Protein AF-A0A498MHL8-F1 (afdb_monomer_lite)

Secondary structure (DSSP, 8-state):
-PPP-S---TT----EE-S-EEEEEEPTTSS-EEEEEE--EE--SS--HHHHHHHHHHHHHHHHHHHHHHHHH-TT--

Radius of gyration: 16.21 Å; chains: 1; bounding box: 37×27×48 Å

Structure (mmCIF, N/CA/C/O backbone):
data_AF-A0A498MHL8-F1
#
_entry.id   AF-A0A498MHL8-F1
#
loop_
_atom_site.group_PDB
_atom_site.id
_atom_site.type_symbol
_atom_site.label_atom_id
_atom_site.label_alt_id
_atom_site.label_comp_id
_atom_site.label_asym_id
_atom_site.label_entity_id
_atom_site.label_seq_id
_atom_site.pdbx_PDB_ins_code
_atom_site.Cartn_x
_atom_site.Cartn_y
_atom_site.Cartn_z
_atom_site.occupancy
_atom_site.B_iso_or_equiv
_atom_site.auth_seq_id
_atom_site.auth_comp_id
_atom_site.auth_asym_id
_atom_site.auth_atom_id
_atom_site.pdbx_PDB_model_num
ATOM 1 N N . MET A 1 1 ? 1.640 -14.171 1.157 1.00 85.06 1 MET A N 1
ATOM 2 C CA . MET A 1 1 ? 2.597 -14.202 0.031 1.00 85.06 1 MET A CA 1
ATOM 3 C C . MET A 1 1 ? 1.795 -14.160 -1.260 1.00 85.06 1 MET A C 1
ATOM 5 O O . MET A 1 1 ? 0.689 -14.691 -1.272 1.00 85.06 1 MET A O 1
ATOM 9 N N . SER A 1 2 ? 2.304 -13.504 -2.303 1.00 92.81 2 SER A N 1
ATOM 10 C CA . SER A 1 2 ? 1.732 -13.587 -3.647 1.00 92.81 2 SER A CA 1
ATOM 11 C C . SER A 1 2 ? 1.712 -15.036 -4.104 1.00 92.81 2 SER A C 1
ATOM 13 O O . SER A 1 2 ? 2.721 -15.724 -4.018 1.00 92.81 2 SER A O 1
ATOM 15 N N . VAL A 1 3 ? 0.552 -15.472 -4.571 1.00 92.94 3 VAL A N 1
ATOM 16 C CA . VAL A 1 3 ? 0.365 -16.791 -5.166 1.00 92.94 3 VAL A CA 1
ATOM 17 C C . VAL A 1 3 ? 0.422 -16.669 -6.681 1.00 92.94 3 VAL A C 1
ATOM 19 O O . VAL A 1 3 ? 0.049 -15.628 -7.243 1.00 92.94 3 VAL A O 1
ATOM 22 N N . ASP A 1 4 ? 0.918 -17.716 -7.327 1.00 88.38 4 ASP A N 1
ATOM 23 C CA . ASP A 1 4 ? 0.879 -17.810 -8.777 1.00 88.38 4 ASP A CA 1
ATOM 24 C C . ASP A 1 4 ? -0.566 -18.011 -9.232 1.00 88.38 4 ASP A C 1
ATOM 26 O O . ASP A 1 4 ? -1.347 -18.741 -8.622 1.00 88.38 4 ASP A O 1
ATOM 30 N N . HIS A 1 5 ? -0.921 -17.294 -10.288 1.00 81.31 5 HIS A N 1
ATOM 31 C CA . HIS A 1 5 ? -2.206 -17.387 -10.955 1.00 81.31 5 HIS A CA 1
ATOM 32 C C . HIS A 1 5 ? -1.946 -17.149 -12.440 1.00 81.31 5 HIS A C 1
ATOM 34 O O . HIS A 1 5 ? -1.223 -16.217 -12.793 1.00 81.31 5 HIS A O 1
ATOM 40 N N . ASP A 1 6 ? -2.563 -17.961 -13.296 1.00 78.12 6 ASP A N 1
ATOM 41 C CA . ASP A 1 6 ? -2.350 -17.969 -14.751 1.00 78.12 6 ASP A CA 1
ATOM 42 C C . ASP A 1 6 ? -2.767 -16.678 -15.486 1.00 78.12 6 ASP A C 1
ATOM 44 O O . ASP A 1 6 ? -2.591 -16.565 -16.698 1.00 78.12 6 ASP A O 1
ATOM 48 N N . GLU A 1 7 ? -3.311 -15.680 -14.785 1.00 80.88 7 GLU A N 1
ATOM 49 C CA . GLU A 1 7 ? -3.739 -14.434 -15.408 1.00 80.88 7 GLU A CA 1
ATOM 50 C C . GLU A 1 7 ? -2.558 -13.464 -15.558 1.00 80.88 7 GLU A C 1
ATOM 52 O O . GLU A 1 7 ? -2.039 -12.905 -14.588 1.00 80.88 7 GLU A O 1
ATOM 57 N N . GLN A 1 8 ? -2.160 -13.222 -16.808 1.00 82.69 8 GLN A N 1
ATOM 58 C CA . GLN A 1 8 ? -1.259 -12.132 -17.166 1.00 82.69 8 GLN A CA 1
ATOM 59 C C . GLN A 1 8 ? -2.038 -11.024 -17.871 1.00 82.69 8 GLN A C 1
ATOM 61 O O . GLN A 1 8 ? -2.684 -11.245 -18.894 1.00 82.69 8 GLN A O 1
ATOM 66 N N . LYS A 1 9 ? -1.942 -9.805 -17.336 1.00 89.94 9 LYS A N 1
ATOM 67 C CA . LYS A 1 9 ? -2.604 -8.627 -17.897 1.00 89.94 9 LYS A CA 1
ATOM 68 C C . LYS A 1 9 ? -1.611 -7.778 -18.683 1.00 89.94 9 LYS A C 1
ATOM 70 O O . LYS A 1 9 ? -0.645 -7.262 -18.121 1.00 89.94 9 LYS A O 1
ATOM 75 N N . ALA A 1 10 ? -1.872 -7.595 -19.977 1.00 92.81 10 ALA A N 1
ATOM 76 C CA . ALA A 1 10 ? -1.057 -6.736 -20.832 1.00 92.81 10 ALA A CA 1
ATOM 77 C C . ALA A 1 10 ? -0.974 -5.303 -20.271 1.00 92.81 10 ALA A C 1
ATOM 79 O O . ALA A 1 10 ? -1.974 -4.740 -19.825 1.00 92.81 10 ALA A O 1
ATOM 80 N N . GLY A 1 11 ? 0.229 -4.722 -20.290 1.00 93.44 11 GLY A N 1
ATOM 81 C CA . GLY A 1 11 ? 0.501 -3.384 -19.753 1.00 93.44 11 GLY A CA 1
ATOM 82 C C . GLY A 1 11 ? 0.779 -3.325 -18.246 1.00 93.44 11 GLY A C 1
ATOM 83 O O . GLY A 1 11 ? 1.026 -2.237 -17.733 1.00 93.44 11 GLY A O 1
ATOM 84 N N . PHE A 1 12 ? 0.780 -4.459 -17.536 1.00 93.12 12 PHE A N 1
ATOM 85 C CA . PHE A 1 12 ? 1.091 -4.521 -16.106 1.00 93.12 12 PHE A CA 1
ATOM 86 C C . PHE A 1 12 ? 2.317 -5.394 -15.845 1.00 93.12 12 PHE A C 1
ATOM 88 O O . PHE A 1 12 ? 2.449 -6.492 -16.384 1.00 93.12 12 PHE A O 1
ATOM 95 N N . VAL A 1 13 ? 3.201 -4.926 -14.963 1.00 92.38 13 VAL A N 1
ATOM 96 C CA . VAL A 1 13 ? 4.282 -5.752 -14.417 1.00 92.38 13 VAL A CA 1
ATOM 97 C C . VAL A 1 13 ? 3.719 -6.563 -13.254 1.00 92.38 13 VAL A C 1
ATOM 99 O O . VAL A 1 13 ? 3.180 -6.004 -12.298 1.00 92.38 13 VAL A O 1
ATOM 102 N N . ARG A 1 14 ? 3.849 -7.893 -13.310 1.00 93.06 14 ARG A N 1
ATOM 103 C CA . ARG A 1 14 ? 3.469 -8.776 -12.199 1.00 93.06 14 ARG A CA 1
ATOM 104 C C . ARG A 1 14 ? 4.499 -8.666 -11.074 1.00 93.06 14 ARG A C 1
ATOM 106 O O . ARG A 1 14 ? 5.469 -9.426 -11.047 1.00 93.06 14 ARG A O 1
ATOM 113 N N . GLY A 1 15 ? 4.264 -7.740 -10.146 1.00 92.81 15 GLY A N 1
ATOM 114 C CA . GLY A 1 15 ? 5.000 -7.659 -8.883 1.00 92.81 15 GLY A CA 1
ATOM 115 C C . GLY A 1 15 ? 4.768 -8.888 -7.997 1.00 92.81 15 GLY A C 1
ATOM 116 O O . GLY A 1 15 ? 3.835 -9.670 -8.226 1.00 92.81 15 GLY A O 1
ATOM 117 N N . PHE A 1 16 ? 5.610 -9.055 -6.982 1.00 94.38 16 PHE A N 1
ATOM 118 C CA . PHE A 1 16 ? 5.577 -10.189 -6.063 1.00 94.38 16 PHE A CA 1
ATOM 119 C C . PHE A 1 16 ? 5.657 -9.722 -4.615 1.00 94.38 16 PHE A C 1
ATOM 121 O O . PHE A 1 16 ? 6.645 -9.146 -4.183 1.00 94.38 16 PHE A O 1
ATOM 128 N N . ASN A 1 17 ? 4.615 -10.011 -3.844 1.00 96.19 17 ASN A N 1
ATOM 129 C CA . ASN A 1 1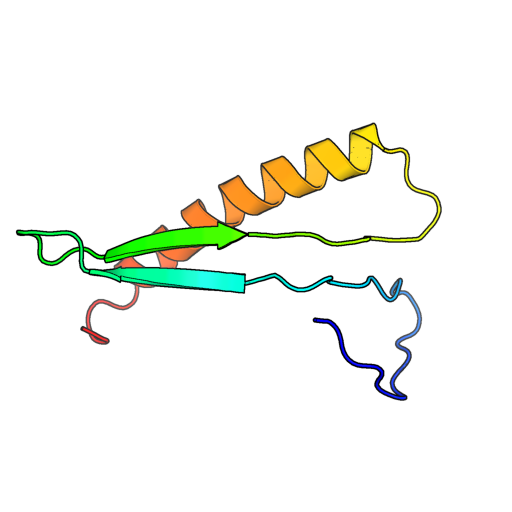7 ? 4.619 -9.793 -2.403 1.00 96.19 17 ASN A CA 1
ATOM 130 C C . ASN A 1 17 ? 5.181 -11.030 -1.698 1.00 96.19 17 ASN A C 1
ATOM 132 O O . ASN A 1 17 ? 4.610 -12.118 -1.801 1.00 96.19 17 ASN A O 1
ATOM 136 N N . HIS A 1 18 ? 6.232 -10.853 -0.909 1.00 96.69 18 HIS A N 1
ATOM 137 C CA . HIS A 1 18 ? 6.678 -11.837 0.079 1.00 96.69 18 HIS A CA 1
ATOM 138 C C . HIS A 1 18 ? 5.620 -11.978 1.201 1.00 96.69 18 HIS A C 1
ATOM 140 O O . HIS A 1 18 ? 4.548 -11.364 1.121 1.00 96.69 18 HIS A O 1
ATOM 146 N N . PRO A 1 19 ? 5.801 -12.831 2.228 1.00 97.25 19 PRO A N 1
ATOM 147 C CA . PRO A 1 19 ? 4.933 -12.814 3.404 1.00 97.25 19 PRO A CA 1
ATOM 148 C C . PRO A 1 19 ? 4.853 -11.403 3.995 1.00 97.25 19 PRO A C 1
ATOM 150 O O . PRO A 1 19 ? 5.843 -10.835 4.439 1.00 97.25 19 PRO A O 1
ATOM 153 N N . CYS A 1 20 ? 3.665 -10.818 3.928 1.00 96.00 20 CYS A N 1
ATOM 154 C CA . CYS A 1 20 ? 3.411 -9.429 4.261 1.00 96.00 20 CYS A CA 1
ATOM 155 C C . CYS A 1 20 ? 1.925 -9.280 4.616 1.00 96.00 20 CYS A C 1
ATOM 157 O O . CYS A 1 20 ? 1.115 -10.144 4.258 1.00 96.00 20 CYS A O 1
ATOM 159 N N . GLY A 1 21 ? 1.547 -8.205 5.301 1.00 95.69 21 GLY A N 1
ATOM 160 C CA . GLY A 1 21 ? 0.161 -7.990 5.699 1.00 95.69 21 GLY A CA 1
ATOM 161 C C . GLY A 1 21 ? -0.011 -6.934 6.780 1.00 95.69 21 GLY A C 1
ATOM 162 O O . GLY A 1 21 ? 0.903 -6.167 7.082 1.00 95.69 21 GLY A O 1
ATOM 163 N N . TRP A 1 22 ? -1.210 -6.923 7.351 1.00 96.62 22 TRP A N 1
ATOM 164 C CA . TRP A 1 22 ? -1.637 -5.964 8.357 1.00 96.62 22 TRP A CA 1
ATOM 165 C C . TRP A 1 22 ? -2.080 -6.685 9.624 1.00 96.62 22 TRP A C 1
ATOM 167 O O . TRP A 1 22 ? -2.814 -7.670 9.558 1.00 96.62 22 TRP A O 1
ATOM 177 N N . PHE A 1 23 ? -1.676 -6.151 10.767 1.00 96.38 23 PHE A N 1
ATOM 178 C CA . PHE A 1 23 ? -2.147 -6.553 12.083 1.00 96.38 23 PHE A CA 1
ATOM 179 C C . PHE A 1 23 ? -2.986 -5.419 12.649 1.00 96.38 23 PHE A C 1
ATOM 181 O O . PHE A 1 23 ? -2.491 -4.304 12.797 1.00 96.38 23 PHE A O 1
ATOM 188 N N . CYS A 1 24 ? -4.248 -5.703 12.952 1.00 96.81 24 CYS A N 1
ATOM 189 C CA . CYS A 1 24 ? -5.135 -4.783 13.649 1.00 96.81 24 CYS A CA 1
ATOM 190 C C . CYS A 1 24 ? -5.314 -5.311 15.070 1.00 96.81 24 CYS A C 1
ATOM 192 O O . CYS A 1 24 ? -5.890 -6.384 15.255 1.00 96.81 24 CYS A O 1
ATOM 194 N N . VAL A 1 25 ? -4.767 -4.601 16.053 1.00 96.50 25 VAL A N 1
ATOM 195 C CA . VAL A 1 25 ? -4.796 -5.023 17.457 1.00 96.50 25 VAL A CA 1
ATOM 196 C C . VAL A 1 25 ? -5.521 -3.980 18.306 1.00 96.50 25 VAL A C 1
ATOM 198 O O . VAL A 1 25 ? -5.288 -2.786 18.109 1.00 96.50 25 VAL A O 1
ATOM 201 N N . PRO A 1 26 ? -6.388 -4.380 19.253 1.00 96.06 26 PRO A N 1
ATOM 202 C CA . PRO A 1 26 ? -7.022 -3.433 20.166 1.00 96.06 26 PRO A CA 1
ATOM 203 C C . PRO A 1 26 ? -5.970 -2.664 20.971 1.00 96.06 26 PRO A C 1
ATOM 205 O O . PRO A 1 26 ? -5.042 -3.267 21.519 1.00 96.06 26 PRO A O 1
ATOM 208 N N . ALA A 1 27 ? -6.104 -1.341 21.058 1.00 94.62 27 ALA A N 1
ATOM 209 C CA . ALA A 1 27 ? -5.245 -0.544 21.921 1.00 94.62 27 ALA A CA 1
ATOM 210 C C . ALA A 1 27 ? -5.724 -0.665 23.375 1.00 94.62 27 ALA A C 1
ATOM 212 O O . ALA A 1 27 ? -6.910 -0.542 23.677 1.00 94.62 27 ALA A O 1
ATOM 213 N N . GLN A 1 28 ? -4.799 -0.920 24.300 1.00 93.69 28 GLN A N 1
ATOM 214 C CA . GLN A 1 28 ? -5.149 -1.125 25.703 1.00 93.69 28 GLN A CA 1
ATOM 215 C C . GLN A 1 28 ? -5.775 0.146 26.301 1.00 93.69 28 GLN A C 1
ATOM 217 O O . GLN A 1 28 ? -5.174 1.217 26.259 1.00 93.69 28 GLN A O 1
ATOM 222 N N . GLY A 1 29 ? -6.977 0.018 26.871 1.00 94.06 29 GLY A N 1
ATOM 223 C CA . GLY A 1 29 ? -7.685 1.134 27.507 1.00 94.06 29 GLY A CA 1
ATOM 224 C C . GLY A 1 29 ? -8.248 2.176 26.533 1.00 94.06 29 GLY A C 1
ATOM 225 O O . GLY A 1 29 ? -8.479 3.312 26.940 1.00 94.06 29 GLY A O 1
ATOM 226 N N . SER A 1 30 ? -8.448 1.822 25.260 1.00 92.94 30 SER A N 1
ATOM 227 C CA . SER A 1 30 ? -8.999 2.710 24.234 1.00 92.94 30 SER A CA 1
ATOM 228 C C . SER A 1 30 ? -9.992 1.969 23.337 1.00 92.94 30 SER A C 1
ATOM 230 O O . SER A 1 30 ? -9.807 0.789 23.059 1.00 92.94 30 SER A O 1
ATOM 232 N N . ASP A 1 31 ? -10.986 2.685 22.806 1.00 90.81 31 ASP A N 1
ATOM 233 C CA . A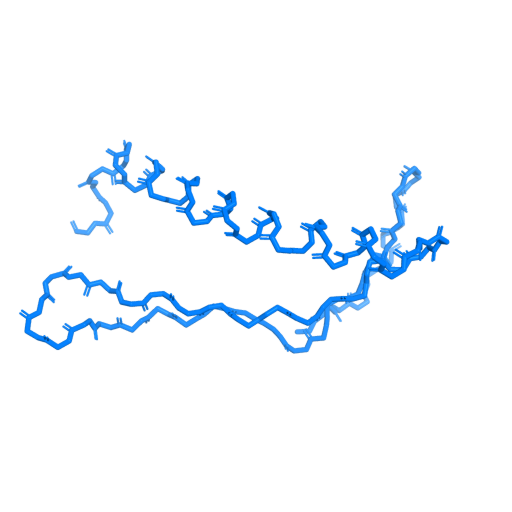SP A 1 31 ? -11.884 2.184 21.750 1.00 90.81 31 ASP A CA 1
ATOM 234 C C . ASP A 1 31 ? -11.217 2.183 20.357 1.00 90.81 31 ASP A C 1
ATOM 236 O O . ASP A 1 31 ? -11.857 1.957 19.330 1.00 90.81 31 ASP A O 1
ATOM 240 N N . LEU A 1 32 ? -9.916 2.485 20.297 1.00 91.25 32 LEU A N 1
ATOM 241 C CA . LEU A 1 32 ? -9.122 2.508 19.076 1.00 91.25 32 LEU A CA 1
ATOM 242 C C . LEU A 1 32 ? -8.367 1.190 18.876 1.00 91.25 32 LE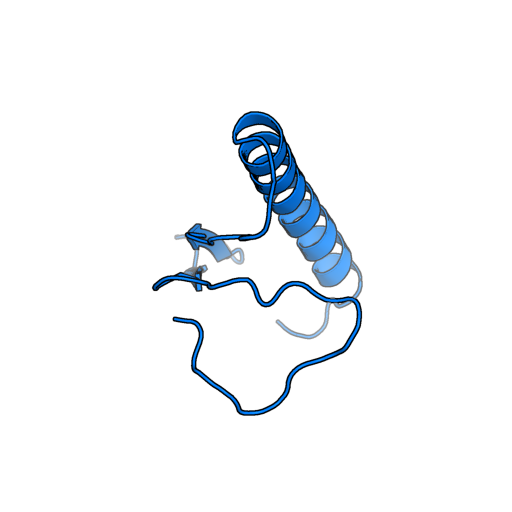U A C 1
ATOM 244 O O . LEU A 1 32 ? -8.061 0.456 19.813 1.00 91.25 32 LEU A O 1
ATOM 248 N N . SER A 1 33 ? -8.000 0.922 17.625 1.00 95.12 33 SER A N 1
ATOM 249 C CA . SER A 1 33 ? -7.096 -0.171 17.262 1.00 95.12 33 SER A CA 1
ATOM 250 C C . SER A 1 33 ? -5.769 0.375 16.738 1.00 95.12 33 SER A C 1
ATOM 252 O O . SER A 1 33 ? -5.737 1.378 16.020 1.00 95.12 33 SER A O 1
ATOM 254 N N . LEU A 1 34 ? -4.672 -0.299 17.071 1.00 95.75 34 LEU A N 1
ATOM 255 C CA . LEU A 1 34 ? -3.369 -0.103 16.452 1.00 95.75 34 LEU A CA 1
ATOM 256 C C . LEU A 1 34 ? -3.299 -0.953 15.182 1.00 95.75 34 LEU A C 1
ATOM 258 O O . LEU A 1 34 ? -3.431 -2.175 15.230 1.00 95.75 34 LEU A O 1
ATOM 262 N N . LEU A 1 35 ? -3.062 -0.297 14.049 1.00 96.81 35 LEU A N 1
ATOM 263 C CA . LEU A 1 35 ? -2.813 -0.961 12.778 1.00 96.81 35 LEU A CA 1
ATOM 264 C C . LEU A 1 35 ? -1.313 -0.939 12.478 1.00 96.81 35 LEU A C 1
ATOM 266 O O . LEU A 1 35 ? -0.717 0.132 12.380 1.00 96.81 35 LEU A O 1
ATOM 270 N N . THR A 1 36 ? -0.708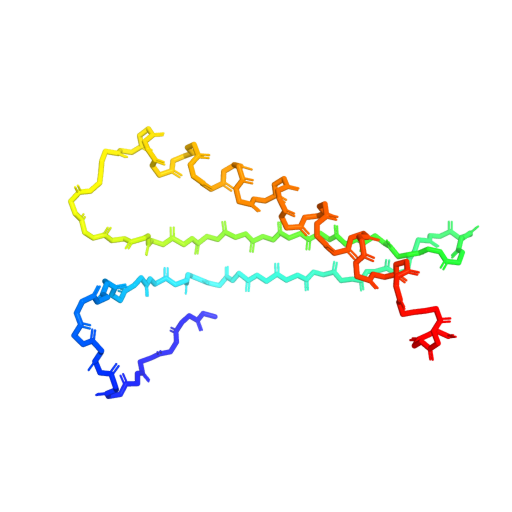 -2.111 12.315 1.00 96.19 36 THR A N 1
ATOM 271 C CA . THR A 1 36 ? 0.698 -2.266 11.920 1.00 96.19 36 THR A CA 1
ATOM 272 C C . THR A 1 36 ? 0.779 -3.008 10.595 1.00 96.19 36 THR A C 1
ATOM 274 O O . THR A 1 36 ? 0.195 -4.077 10.444 1.00 96.19 36 THR A O 1
ATOM 277 N N . GLY A 1 37 ? 1.508 -2.444 9.633 1.00 94.44 37 GLY A N 1
ATOM 278 C CA . GLY A 1 37 ? 1.729 -3.042 8.319 1.00 94.44 37 GLY A CA 1
ATOM 279 C C . GLY A 1 37 ? 3.166 -3.490 8.127 1.00 94.44 37 GLY A C 1
ATOM 280 O O . GLY A 1 37 ? 4.088 -2.710 8.357 1.00 94.44 37 GLY A O 1
ATOM 281 N N . TYR A 1 38 ? 3.343 -4.712 7.639 1.00 95.31 38 TYR A N 1
ATOM 282 C CA . TYR A 1 38 ? 4.619 -5.217 7.142 1.00 95.31 38 TYR A CA 1
ATOM 283 C C . TYR A 1 38 ? 4.466 -5.446 5.651 1.00 95.31 38 TYR A C 1
ATOM 285 O O . TYR A 1 38 ? 3.684 -6.308 5.254 1.00 95.31 38 TYR A O 1
ATOM 293 N N . ILE A 1 39 ? 5.188 -4.681 4.833 1.00 94.81 39 ILE A N 1
ATOM 294 C CA . ILE A 1 39 ? 5.148 -4.802 3.376 1.00 94.81 39 ILE A CA 1
ATOM 295 C C . ILE A 1 39 ? 6.546 -5.131 2.868 1.00 94.81 39 ILE A C 1
ATOM 297 O O . ILE A 1 39 ? 7.465 -4.329 2.991 1.00 94.81 39 ILE A O 1
ATOM 301 N N . GLN A 1 40 ? 6.682 -6.314 2.279 1.00 94.75 40 GLN A N 1
ATOM 302 C CA . GLN A 1 40 ? 7.892 -6.766 1.607 1.00 94.75 40 GLN A CA 1
ATOM 303 C C . GLN A 1 40 ? 7.489 -7.161 0.187 1.00 94.75 40 GLN A C 1
ATOM 305 O O . GLN A 1 40 ? 6.930 -8.235 -0.036 1.00 94.75 40 GLN A O 1
ATOM 310 N N . THR A 1 41 ? 7.688 -6.252 -0.762 1.00 94.88 41 THR A N 1
ATOM 311 C CA . THR A 1 41 ? 7.236 -6.417 -2.144 1.00 94.88 41 THR A CA 1
ATOM 312 C C . THR A 1 41 ? 8.372 -6.161 -3.115 1.00 94.88 41 THR A C 1
ATOM 314 O O . THR A 1 41 ? 9.117 -5.193 -2.974 1.00 94.88 41 THR A O 1
ATOM 317 N N . ASP A 1 42 ? 8.457 -7.019 -4.121 1.00 94.94 42 ASP A N 1
ATOM 318 C CA . ASP A 1 42 ? 9.262 -6.805 -5.305 1.00 94.94 42 ASP A CA 1
ATOM 319 C C . ASP A 1 42 ? 8.342 -6.220 -6.375 1.00 94.94 42 ASP A C 1
ATOM 321 O O . ASP A 1 42 ? 7.515 -6.927 -6.962 1.00 94.94 42 ASP A O 1
ATOM 325 N N . LEU A 1 43 ? 8.501 -4.927 -6.669 1.00 94.50 43 LEU A N 1
ATOM 326 C CA . LEU A 1 43 ? 7.780 -4.284 -7.776 1.00 94.50 43 LEU A CA 1
ATOM 327 C C . LEU A 1 43 ? 8.175 -4.883 -9.137 1.00 94.50 43 LEU A C 1
ATOM 329 O O . LEU A 1 43 ? 7.387 -4.849 -10.082 1.00 94.50 43 LEU A O 1
ATOM 333 N N . ARG A 1 44 ? 9.369 -5.496 -9.200 1.00 93.19 44 ARG A N 1
ATOM 334 C CA . ARG A 1 44 ? 10.008 -6.040 -10.407 1.00 93.19 44 ARG A CA 1
ATOM 335 C C . ARG A 1 44 ? 10.141 -4.971 -11.506 1.00 93.19 44 ARG A C 1
ATOM 337 O O . ARG A 1 44 ? 10.010 -3.774 -11.261 1.00 93.19 44 ARG A O 1
ATOM 344 N N . GLY A 1 45 ? 10.464 -5.404 -12.723 1.00 90.81 45 GLY A N 1
ATOM 345 C CA . GLY A 1 45 ? 10.762 -4.505 -13.837 1.00 90.81 45 GLY A CA 1
ATOM 346 C C . GLY A 1 45 ? 12.123 -3.816 -13.702 1.00 90.81 45 GLY A C 1
ATOM 347 O O . GLY A 1 45 ? 12.938 -4.166 -12.852 1.00 90.81 45 GLY A O 1
ATOM 348 N N . MET A 1 46 ? 12.370 -2.839 -14.575 1.00 95.06 46 MET A N 1
ATOM 349 C CA . MET A 1 46 ? 13.631 -2.092 -14.646 1.00 95.06 46 MET A CA 1
ATOM 350 C C . MET A 1 46 ? 13.507 -0.764 -13.892 1.00 95.06 46 MET A C 1
ATOM 352 O O . MET A 1 46 ? 13.471 0.305 -14.501 1.00 95.06 46 MET A O 1
ATOM 356 N N . LEU A 1 47 ? 13.382 -0.837 -12.566 1.00 95.50 47 LEU A N 1
ATOM 357 C CA . LEU A 1 47 ? 13.236 0.335 -11.699 1.00 95.50 47 LEU A CA 1
ATOM 358 C C . LEU A 1 47 ? 14.524 0.597 -10.903 1.00 95.50 47 LEU A C 1
ATOM 360 O O . LEU A 1 47 ? 15.074 -0.338 -10.321 1.00 95.50 47 LEU A O 1
ATOM 364 N N . PRO A 1 48 ? 14.998 1.853 -10.815 1.00 97.06 48 PRO A N 1
ATOM 365 C CA . PRO A 1 48 ? 16.040 2.220 -9.862 1.00 97.06 48 PRO A CA 1
ATOM 366 C C . PRO A 1 48 ? 15.562 1.993 -8.424 1.00 97.06 48 PRO A C 1
ATOM 368 O O . PRO A 1 48 ? 14.434 2.356 -8.089 1.00 97.06 48 PRO A O 1
ATOM 371 N N . GLN A 1 49 ? 16.432 1.475 -7.553 1.00 94.81 49 GLN A N 1
ATOM 372 C CA . GLN A 1 49 ? 16.074 1.193 -6.157 1.00 94.81 49 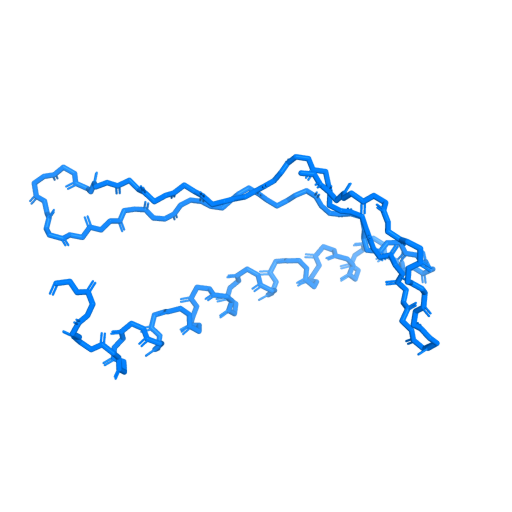GLN A CA 1
ATOM 373 C C . GLN A 1 49 ? 15.535 2.433 -5.427 1.00 94.81 49 GLN A C 1
ATOM 375 O O . GLN A 1 49 ? 14.543 2.355 -4.715 1.00 94.81 49 GLN A O 1
ATOM 380 N N . THR A 1 50 ? 16.110 3.609 -5.684 1.00 97.62 50 THR A N 1
ATOM 381 C CA . THR A 1 50 ? 15.661 4.872 -5.078 1.00 97.62 50 THR A CA 1
ATOM 382 C C . THR A 1 50 ? 14.217 5.234 -5.439 1.00 97.62 50 THR A C 1
ATOM 384 O O . THR A 1 50 ? 13.491 5.795 -4.615 1.00 97.62 50 THR A O 1
ATOM 387 N N . ALA A 1 51 ? 13.775 4.896 -6.655 1.00 96.69 51 ALA A N 1
ATOM 388 C CA . ALA A 1 51 ? 12.392 5.081 -7.078 1.00 96.69 51 ALA A CA 1
ATOM 389 C C . ALA A 1 51 ? 11.459 4.094 -6.363 1.00 96.69 51 ALA A C 1
ATOM 391 O O . ALA A 1 51 ? 10.370 4.487 -5.946 1.00 96.69 51 ALA A O 1
ATOM 392 N N . VAL A 1 52 ? 11.905 2.846 -6.172 1.00 96.56 52 VAL A N 1
ATOM 393 C CA . VAL A 1 52 ? 11.179 1.834 -5.389 1.00 96.56 52 VAL A CA 1
ATOM 394 C C . VAL A 1 52 ? 11.007 2.306 -3.946 1.00 96.56 52 VAL A C 1
ATOM 396 O O . VAL A 1 52 ? 9.879 2.375 -3.466 1.00 96.56 52 VAL A O 1
ATOM 399 N N . ASP A 1 53 ? 12.086 2.719 -3.282 1.00 95.75 53 ASP A N 1
ATOM 400 C CA . ASP A 1 53 ? 12.060 3.148 -1.877 1.00 95.75 53 ASP A CA 1
ATOM 401 C C . ASP A 1 53 ? 11.126 4.350 -1.671 1.00 95.75 53 ASP A C 1
ATOM 403 O O . ASP A 1 53 ? 10.299 4.368 -0.755 1.00 95.75 53 ASP A O 1
ATOM 407 N N . THR A 1 54 ? 11.203 5.332 -2.575 1.00 97.19 54 THR A N 1
ATOM 408 C CA . THR A 1 54 ? 10.346 6.526 -2.546 1.00 97.19 54 THR A CA 1
ATOM 409 C C . THR A 1 54 ? 8.875 6.164 -2.750 1.00 97.19 54 THR A C 1
ATOM 411 O O . THR A 1 54 ? 8.011 6.634 -2.005 1.00 97.19 54 THR A O 1
ATOM 414 N N . ALA A 1 55 ? 8.576 5.310 -3.734 1.00 95.50 55 ALA A N 1
ATOM 415 C CA . ALA A 1 55 ? 7.213 4.872 -4.018 1.00 95.50 55 ALA A CA 1
ATOM 416 C C . ALA A 1 55 ? 6.619 4.066 -2.854 1.00 95.50 55 ALA A C 1
ATOM 418 O O . ALA A 1 55 ? 5.463 4.279 -2.492 1.00 95.50 55 ALA A O 1
ATOM 419 N N . MET A 1 56 ? 7.410 3.189 -2.232 1.00 95.25 56 MET A N 1
ATOM 420 C CA . MET A 1 56 ? 6.984 2.385 -1.087 1.00 95.25 56 MET A CA 1
ATOM 421 C C . MET A 1 56 ? 6.691 3.251 0.141 1.00 95.25 56 MET A C 1
ATOM 423 O O . MET A 1 56 ? 5.620 3.125 0.740 1.00 95.25 56 MET A O 1
ATOM 427 N N . ALA A 1 57 ? 7.594 4.174 0.488 1.00 95.12 57 ALA A N 1
ATOM 428 C CA . ALA A 1 57 ? 7.391 5.091 1.608 1.00 95.12 57 ALA A CA 1
ATOM 429 C C . ALA A 1 57 ? 6.165 5.995 1.387 1.00 95.12 57 ALA A C 1
ATOM 431 O O . ALA A 1 57 ? 5.293 6.092 2.256 1.00 95.12 57 ALA A O 1
ATOM 432 N N . GLY A 1 58 ? 6.054 6.604 0.201 1.00 97.25 58 GLY A N 1
ATOM 433 C CA . GLY A 1 58 ? 4.908 7.437 -0.166 1.00 97.25 58 GLY A CA 1
ATOM 434 C C . GLY A 1 58 ? 3.592 6.656 -0.189 1.00 97.25 58 GLY A C 1
ATOM 435 O O . GLY A 1 58 ? 2.575 7.140 0.309 1.00 97.25 58 GLY A O 1
ATOM 436 N N . GLY A 1 59 ? 3.614 5.421 -0.696 1.00 95.62 59 GLY A N 1
ATOM 437 C CA . GLY A 1 59 ? 2.460 4.523 -0.722 1.00 95.62 59 GLY A CA 1
ATOM 438 C C . GLY A 1 59 ? 1.913 4.220 0.673 1.00 95.62 59 GLY A C 1
ATOM 439 O O . GLY A 1 59 ? 0.703 4.286 0.876 1.00 95.62 59 GLY A O 1
ATOM 440 N N . MET A 1 60 ? 2.787 3.974 1.654 1.00 95.69 60 MET A N 1
ATOM 441 C CA . MET A 1 60 ? 2.375 3.725 3.042 1.00 95.69 60 MET A CA 1
ATOM 442 C C . MET A 1 60 ? 1.755 4.962 3.701 1.00 95.69 60 MET A C 1
ATOM 444 O O . MET A 1 60 ? 0.736 4.850 4.385 1.00 95.69 60 MET A O 1
ATOM 448 N N . ILE A 1 61 ? 2.328 6.148 3.472 1.00 96.44 61 ILE A N 1
ATOM 449 C CA . ILE A 1 61 ? 1.773 7.415 3.979 1.00 96.44 61 ILE A CA 1
ATOM 450 C C . ILE A 1 61 ? 0.369 7.641 3.408 1.00 96.44 61 ILE A C 1
ATOM 452 O O . ILE A 1 61 ? -0.573 7.917 4.158 1.00 96.44 61 ILE A O 1
ATOM 456 N N . ASN A 1 62 ? 0.221 7.472 2.093 1.00 97.75 62 ASN A N 1
ATOM 457 C CA . ASN A 1 62 ? -1.060 7.630 1.413 1.00 97.75 62 ASN A CA 1
ATOM 458 C C . ASN A 1 62 ? -2.083 6.604 1.905 1.00 97.75 62 ASN A C 1
ATOM 460 O O . ASN A 1 62 ? -3.206 6.987 2.220 1.00 97.75 62 ASN A O 1
ATOM 464 N N . PHE A 1 63 ? -1.680 5.341 2.080 1.00 96.69 63 PHE A N 1
ATOM 465 C CA . PHE A 1 63 ? -2.546 4.283 2.598 1.00 96.69 63 PHE A CA 1
ATOM 466 C C . PHE A 1 63 ? -3.162 4.641 3.958 1.00 96.69 63 PHE A C 1
ATOM 468 O O . PHE A 1 63 ? -4.381 4.582 4.111 1.00 96.69 63 PHE A O 1
ATOM 475 N N . TYR A 1 64 ? -2.359 5.057 4.946 1.00 96.00 64 TYR A N 1
ATOM 476 C CA . TYR A 1 64 ? -2.902 5.441 6.257 1.00 96.00 64 TYR A CA 1
ATOM 477 C C . TYR A 1 64 ? -3.778 6.700 6.177 1.00 96.00 64 TYR A C 1
ATOM 479 O O . TYR A 1 64 ? -4.782 6.805 6.890 1.00 96.00 64 TYR A O 1
ATOM 487 N N . GLY A 1 65 ? -3.428 7.646 5.300 1.00 96.75 65 GLY A N 1
ATOM 488 C CA . GLY A 1 65 ? -4.246 8.826 5.025 1.00 96.75 65 GLY A CA 1
ATOM 489 C C . GLY A 1 65 ? -5.621 8.463 4.455 1.00 96.75 65 GLY A C 1
ATOM 490 O O . GLY A 1 65 ? -6.645 8.935 4.957 1.00 96.75 65 GLY A O 1
ATOM 491 N N . ASP A 1 66 ? -5.652 7.591 3.450 1.00 97.00 66 ASP A N 1
ATOM 492 C CA . ASP A 1 66 ? -6.865 7.078 2.810 1.00 97.00 66 ASP A CA 1
ATOM 493 C C . ASP A 1 66 ? -7.716 6.268 3.775 1.00 97.00 66 ASP A C 1
ATOM 495 O O . ASP A 1 66 ? -8.913 6.531 3.902 1.00 97.00 66 ASP A O 1
ATOM 499 N N . LEU A 1 67 ? -7.099 5.357 4.526 1.00 95.69 67 LEU A N 1
ATOM 500 C CA . LEU A 1 67 ? -7.794 4.555 5.523 1.00 95.69 67 LEU A CA 1
ATOM 501 C C . LEU A 1 67 ? -8.479 5.442 6.567 1.00 95.69 67 LEU A C 1
ATOM 503 O O . LEU A 1 67 ? -9.659 5.260 6.864 1.00 95.69 67 LEU A O 1
ATOM 507 N N . ARG A 1 68 ? -7.780 6.459 7.084 1.00 94.31 68 ARG A N 1
ATOM 508 C CA . ARG A 1 68 ? -8.370 7.407 8.038 1.00 94.31 68 ARG A CA 1
ATOM 509 C C . ARG A 1 68 ? -9.561 8.158 7.438 1.00 94.31 68 ARG A C 1
ATOM 511 O O . ARG A 1 68 ? -10.523 8.429 8.157 1.00 94.31 68 ARG A O 1
ATOM 518 N N . ARG A 1 69 ? -9.505 8.527 6.154 1.00 95.62 69 ARG A N 1
ATOM 519 C CA . ARG A 1 69 ? -10.630 9.173 5.456 1.00 95.62 69 ARG A CA 1
ATOM 520 C C . ARG A 1 69 ? -11.809 8.216 5.298 1.00 95.62 69 ARG A C 1
ATOM 522 O O . ARG A 1 69 ? -12.929 8.604 5.622 1.00 95.62 69 ARG A O 1
ATOM 529 N N . ALA A 1 70 ? -11.554 6.981 4.877 1.00 94.94 70 ALA A N 1
ATOM 530 C CA . ALA A 1 70 ? -12.575 5.952 4.710 1.00 94.94 70 ALA A CA 1
ATOM 531 C C . ALA A 1 70 ? -13.298 5.642 6.032 1.00 94.94 70 ALA A C 1
ATOM 533 O O . ALA A 1 70 ? -14.526 5.668 6.077 1.00 94.94 70 ALA A O 1
ATOM 534 N N . LEU A 1 71 ? -12.553 5.469 7.129 1.00 91.44 71 LEU A N 1
ATOM 535 C CA . LEU A 1 71 ? -13.125 5.212 8.458 1.00 91.44 71 LEU A CA 1
ATOM 536 C C . LEU A 1 71 ? -14.005 6.367 8.955 1.00 91.44 71 LEU A C 1
ATOM 538 O O . LEU A 1 71 ? -15.045 6.138 9.562 1.00 91.44 71 LEU A O 1
ATOM 542 N N . LYS A 1 72 ? -13.636 7.618 8.657 1.00 90.56 72 LYS A N 1
ATOM 543 C CA . LYS A 1 72 ? -14.480 8.783 8.975 1.00 90.56 72 LYS A CA 1
ATOM 544 C C . LYS A 1 72 ? -15.745 8.851 8.115 1.00 90.56 72 LYS A C 1
ATOM 546 O O . LYS A 1 72 ? -16.756 9.368 8.579 1.00 90.56 72 LYS A O 1
ATOM 551 N N . ALA A 1 73 ? -15.687 8.365 6.876 1.00 91.69 73 ALA A N 1
ATOM 552 C CA . ALA A 1 73 ? -16.825 8.337 5.959 1.00 91.69 73 ALA A CA 1
ATOM 553 C C . ALA A 1 73 ? -17.809 7.187 6.254 1.00 91.69 73 ALA A C 1
ATOM 555 O O . ALA A 1 73 ? -18.983 7.291 5.89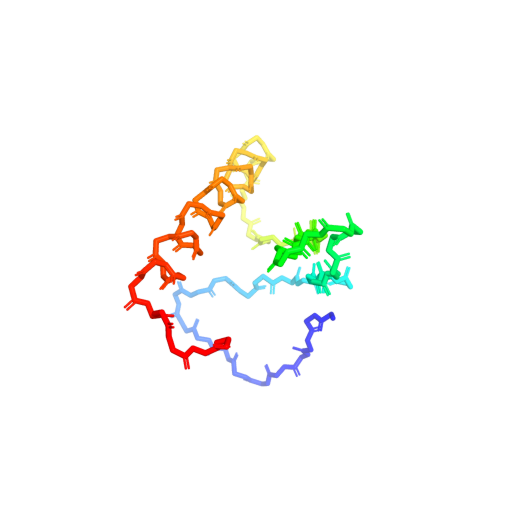9 1.00 91.69 73 ALA A O 1
ATOM 556 N N . GLN A 1 74 ? -17.365 6.116 6.925 1.00 77.00 74 GLN A N 1
ATOM 557 C CA . GLN A 1 74 ? -18.198 4.977 7.333 1.00 77.00 74 GLN A CA 1
ATOM 558 C C . GLN A 1 74 ? -18.237 4.796 8.863 1.00 77.00 74 GLN A C 1
ATOM 560 O O . GLN A 1 74 ? -17.620 3.878 9.398 1.00 77.00 74 GLN A O 1
ATOM 565 N N . PRO A 1 75 ? -19.033 5.603 9.587 1.00 62.41 75 PRO A N 1
ATOM 566 C CA . PRO A 1 75 ? -19.133 5.523 11.046 1.00 62.41 75 PRO A CA 1
ATOM 567 C C . PRO A 1 75 ? -19.935 4.320 11.592 1.00 62.41 75 PRO A C 1
ATOM 569 O O . PRO A 1 75 ? -20.231 4.309 12.778 1.00 62.41 75 PRO A O 1
ATOM 572 N N . ARG A 1 76 ? -20.347 3.336 10.769 1.00 56.62 76 ARG A N 1
ATOM 573 C CA . ARG A 1 76 ? -21.294 2.261 11.168 1.00 56.62 76 ARG A CA 1
ATOM 574 C C . ARG A 1 76 ? -20.763 0.819 11.086 1.00 56.62 76 ARG A C 1
ATOM 576 O O . ARG A 1 76 ? -21.565 -0.106 11.121 1.00 56.62 76 ARG A O 1
ATOM 583 N N . CYS A 1 77 ? -19.454 0.610 10.958 1.00 51.47 77 CYS A N 1
ATOM 584 C CA . CYS A 1 77 ? -18.860 -0.738 11.020 1.00 51.47 77 CYS A CA 1
ATOM 585 C C . CYS A 1 77 ? -18.077 -1.006 12.319 1.00 51.47 77 CYS A C 1
ATOM 587 O O . CYS A 1 77 ? -17.235 -1.902 12.341 1.00 51.47 77 CYS A O 1
ATOM 589 N N . LEU A 1 78 ? -18.361 -0.249 13.382 1.00 48.62 78 LEU A N 1
ATOM 590 C CA . LEU A 1 78 ? -17.958 -0.545 14.758 1.00 48.62 78 LEU A CA 1
ATOM 591 C C . LEU A 1 78 ? -19.197 -0.490 15.650 1.00 48.62 78 LEU A C 1
ATOM 593 O O . LEU A 1 78 ? -19.979 0.473 15.470 1.00 48.62 78 LEU A O 1
#

pLDDT: mean 91.65, std 9.63, range [48.62, 97.75]

Sequence (78 aa):
MSVDHDEQKAGFVRGFNHPCGWFCVPAQGSDLSLLTGYIQTDLRGMLPQTAVDTAMAGGMINFYGDLRRALKAQPRCL

Organism: Labeo rohita (NCBI:txid84645)

InterPro domains:
  IPR002913 START domain [PF01852] (2-75)
  IPR002913 START domain [PS50848] (1-76)
  IPR023393 START-like domain superfamily [G3DSA:3.30.530.20] (1-73)
  IPR042555 StAR-related lipid transfer protein 4 [PTHR47006] (1-73)

Foldseek 3Di:
DDDDDPDDDPPADDKDWDPWDWDWADDPPDPHTDIDTDTDIGSDDDDDVVVVVVCVVVVVVVVVVVVVVVCVVDVPPD